Protein AF-A0A117IN47-F1 (afdb_monomer)

pLDDT: mean 78.18, std 14.71, range [39.91, 91.69]

Nearest PDB structures (foldseek):
  8j9v-assembly1_A  TM=6.141E-01  e=2.812E+00  African swine fever virus
  6tgn-assembly1_A  TM=5.35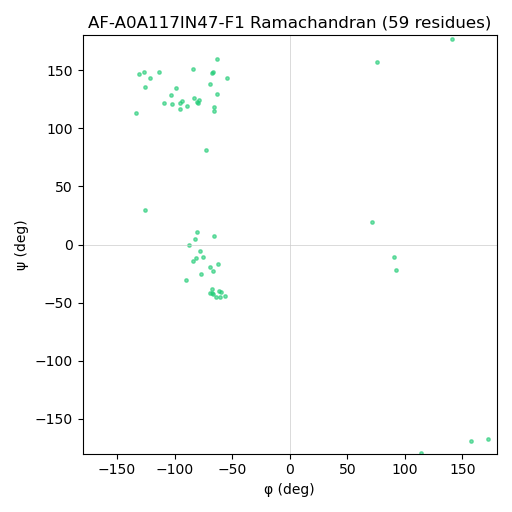7E-01  e=3.181E+00  Arabidopsis thaliana

Mean predicted aligned error: 7.73 Å

InterPro domains:
  IPR055620 Domain of unknown function DUF7196 [PF23826] (1-60)

Foldseek 3Di:
DDPPVVPAWFAQDQDPVRFGFNFKWWAQPVGDGTDTGRGVVVSVVVCVVRVHTDIDTDTDD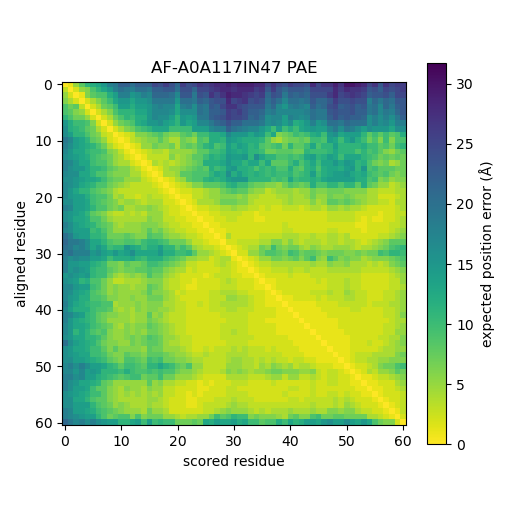

Organism: Mycolicibacterium thermoresistibile (NCBI:txid1797)

Sequence (61 aa):
MGCGCRGKKRAGTRASSGAKVVGFDYVPPGGGDPIRFMTSMEALLEQRKRGGGTIYQVTSD

Radius of gyration: 12.55 Å; Cα contacts (8 Å, |Δi|>4): 112; chains: 1; bounding box: 27×34×32 Å

Structure (mmCIF, N/CA/C/O backbone):
data_AF-A0A117IN47-F1
#
_entry.id   AF-A0A117IN47-F1
#
loop_
_atom_site.group_PDB
_atom_site.id
_atom_site.type_symbol
_atom_site.label_atom_id
_atom_site.label_alt_id
_atom_site.label_comp_id
_atom_site.label_asym_id
_atom_site.label_entity_id
_atom_site.label_seq_id
_atom_site.pdbx_PDB_ins_code
_atom_site.Cartn_x
_atom_site.Cartn_y
_atom_site.Cartn_z
_atom_site.occupancy
_atom_site.B_iso_or_equiv
_atom_site.auth_seq_id
_atom_site.auth_comp_id
_atom_site.auth_asym_id
_atom_site.auth_atom_id
_atom_site.pdbx_PDB_model_num
ATOM 1 N N . MET A 1 1 ? -1.828 23.282 18.980 1.00 39.91 1 MET A N 1
ATOM 2 C CA . MET A 1 1 ? -2.870 22.516 18.259 1.00 39.91 1 MET A CA 1
ATOM 3 C C . MET A 1 1 ? -2.245 21.219 17.760 1.00 39.91 1 MET A C 1
ATOM 5 O O . MET A 1 1 ? -1.479 21.236 16.804 1.00 39.91 1 MET A O 1
ATOM 9 N N . GLY A 1 2 ? -2.435 20.126 18.503 1.00 41.62 2 GLY A N 1
ATOM 10 C CA . GLY A 1 2 ? -1.811 18.837 18.200 1.00 41.62 2 GLY A CA 1
ATOM 11 C C . GLY A 1 2 ? -2.350 18.277 16.889 1.00 41.62 2 GLY A C 1
ATOM 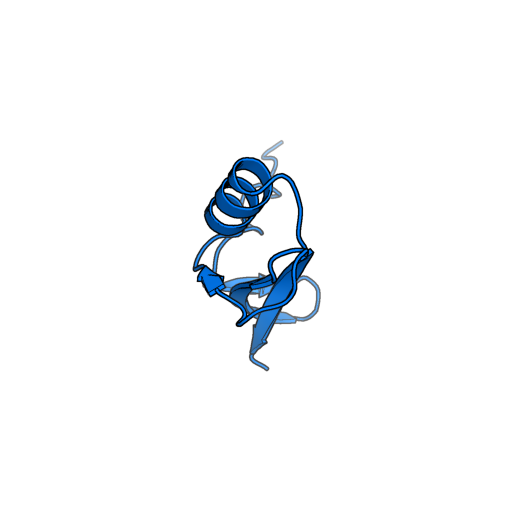12 O O . GLY A 1 2 ? -3.532 17.968 16.783 1.00 41.62 2 GLY A O 1
ATOM 13 N N . CYS A 1 3 ? -1.488 18.165 15.882 1.00 42.38 3 CYS A N 1
ATOM 14 C CA . CYS A 1 3 ? -1.820 17.568 14.596 1.00 42.38 3 CYS A CA 1
ATOM 15 C C . CYS A 1 3 ? -1.948 16.041 14.771 1.00 42.38 3 CYS A C 1
ATOM 17 O O . CYS A 1 3 ? -1.010 15.285 14.516 1.00 42.38 3 CYS A O 1
ATOM 19 N N . GLY A 1 4 ? -3.114 15.589 15.250 1.00 46.56 4 GLY A N 1
ATOM 20 C CA . GLY A 1 4 ? -3.472 14.181 15.491 1.00 46.56 4 GLY A CA 1
ATOM 21 C C . GLY A 1 4 ? -3.561 13.313 14.227 1.00 46.56 4 GLY A C 1
ATOM 22 O O . GLY A 1 4 ? -3.954 12.151 14.282 1.00 46.56 4 GLY A O 1
ATOM 23 N N . CYS A 1 5 ? -3.172 13.846 13.070 1.00 53.31 5 CYS A N 1
ATOM 24 C CA . CYS A 1 5 ? -3.280 13.181 11.776 1.00 53.31 5 CYS A CA 1
ATOM 25 C C . CYS A 1 5 ? -2.131 12.192 11.503 1.00 53.31 5 CYS A C 1
ATOM 27 O O . CYS A 1 5 ? -2.214 11.406 10.561 1.00 53.31 5 CYS A O 1
ATOM 29 N N . ARG A 1 6 ? -1.053 12.201 12.307 1.00 52.34 6 ARG A N 1
ATOM 30 C CA . ARG A 1 6 ? 0.130 11.341 12.077 1.00 52.34 6 ARG A CA 1
ATOM 31 C C . ARG A 1 6 ? -0.072 9.866 12.440 1.00 52.34 6 ARG A C 1
ATOM 33 O O . ARG A 1 6 ? 0.758 9.046 12.067 1.00 52.34 6 ARG A O 1
ATOM 40 N N . GLY A 1 7 ? -1.166 9.511 13.116 1.00 50.16 7 GLY A N 1
ATOM 41 C CA . GLY A 1 7 ? -1.420 8.138 13.566 1.00 50.16 7 GLY A CA 1
ATOM 42 C C . GLY A 1 7 ? -2.062 7.202 12.535 1.00 50.16 7 GLY A C 1
ATOM 43 O O . GLY A 1 7 ? -2.050 6.000 12.745 1.00 50.16 7 GLY A O 1
ATOM 44 N N . LYS A 1 8 ? -2.611 7.699 11.419 1.00 55.66 8 LYS A N 1
ATOM 45 C CA . LYS A 1 8 ? -3.526 6.931 10.538 1.00 55.66 8 LYS A CA 1
ATOM 46 C C . LYS A 1 8 ? -2.866 5.946 9.551 1.00 55.66 8 LYS A C 1
ATOM 48 O O . LYS A 1 8 ? -3.524 5.481 8.630 1.00 55.66 8 LYS A O 1
ATOM 53 N N . LYS A 1 9 ? -1.567 5.659 9.676 1.00 63.19 9 LYS A N 1
ATOM 54 C CA . LYS A 1 9 ? -0.780 4.966 8.631 1.00 63.19 9 LYS A CA 1
ATOM 55 C C . LYS A 1 9 ? -0.036 3.714 9.120 1.00 63.19 9 LYS A C 1
ATOM 57 O O . LYS A 1 9 ? 1.028 3.368 8.607 1.00 63.19 9 LYS A O 1
ATOM 62 N N . ARG A 1 10 ? -0.577 3.034 10.134 1.00 65.44 10 ARG A N 1
ATOM 63 C CA . ARG A 1 10 ? -0.048 1.761 10.657 1.00 65.44 10 ARG A CA 1
ATOM 64 C C . ARG A 1 10 ? -1.160 0.722 10.786 1.00 65.44 10 ARG A C 1
ATOM 66 O O . ARG A 1 10 ? -2.297 1.079 11.098 1.00 65.44 10 ARG A O 1
ATOM 73 N N . ALA A 1 11 ? -0.827 -0.548 10.580 1.00 63.97 11 ALA A N 1
ATOM 74 C CA . ALA A 1 11 ? -1.690 -1.658 10.955 1.00 63.97 11 ALA A CA 1
ATOM 75 C C . ALA A 1 11 ? -2.059 -1.554 12.442 1.00 63.97 11 ALA A C 1
ATOM 77 O O . ALA A 1 11 ? -1.276 -1.092 13.272 1.00 63.97 11 ALA A O 1
ATOM 78 N N . GLY A 1 12 ? -3.291 -1.929 12.759 1.00 61.56 12 GLY A N 1
ATOM 79 C CA . GLY A 1 12 ? -3.917 -1.765 14.064 1.00 61.56 12 GLY A CA 1
ATOM 80 C C . GLY A 1 12 ? -4.680 -0.452 14.248 1.00 61.56 12 GLY A C 1
ATOM 81 O O . GLY A 1 12 ? -5.427 -0.333 15.216 1.00 61.56 12 GLY A O 1
ATOM 82 N N . THR A 1 13 ? -4.550 0.518 13.338 1.00 71.81 13 THR A N 1
ATOM 83 C CA . THR A 1 13 ? -5.288 1.790 13.427 1.00 71.81 13 THR A CA 1
ATOM 84 C C . THR A 1 13 ? -6.686 1.657 12.827 1.00 71.81 13 THR A C 1
ATOM 86 O O . THR A 1 13 ? -6.909 0.839 11.939 1.00 71.81 13 THR A O 1
ATOM 89 N N . ARG A 1 14 ? -7.657 2.437 13.313 1.00 70.81 14 ARG A N 1
ATOM 90 C CA . ARG A 1 14 ? -8.990 2.483 12.696 1.00 70.81 14 ARG A CA 1
ATOM 91 C C . ARG A 1 14 ? -8.957 3.361 11.450 1.00 70.81 14 ARG A C 1
ATOM 93 O O . ARG A 1 14 ? -8.569 4.534 11.513 1.00 70.81 14 ARG A O 1
ATOM 100 N N . ALA A 1 15 ? -9.377 2.789 10.328 1.00 69.81 15 ALA A N 1
ATOM 101 C CA . ALA A 1 15 ? -9.649 3.532 9.111 1.00 69.81 15 ALA A CA 1
ATOM 102 C C . ALA A 1 15 ? -10.811 4.507 9.352 1.00 69.81 15 ALA A C 1
ATOM 104 O O . ALA A 1 15 ? -11.605 4.341 10.278 1.00 69.81 15 ALA A O 1
ATOM 105 N N . SER A 1 16 ? -10.936 5.536 8.511 1.00 65.56 16 SER A N 1
ATOM 106 C CA . SER A 1 16 ? -12.048 6.494 8.621 1.00 65.56 16 SER A CA 1
ATOM 107 C C . SER A 1 16 ? -13.428 5.844 8.423 1.00 65.56 16 SER A C 1
ATOM 109 O O . SER A 1 16 ? -14.420 6.429 8.834 1.00 65.56 16 SER A O 1
ATOM 111 N N . SER A 1 17 ? -13.481 4.635 7.853 1.00 66.81 17 SER A N 1
ATOM 112 C CA . SER A 1 17 ? -14.679 3.796 7.733 1.00 66.81 17 SER A CA 1
ATOM 113 C C . SER A 1 17 ? -15.069 3.053 9.022 1.00 66.81 17 SER A C 1
ATOM 115 O O . SER A 1 17 ? -16.101 2.399 9.045 1.00 66.81 17 SER A O 1
ATOM 117 N N . GLY A 1 18 ? -14.262 3.114 10.089 1.00 69.31 18 GLY A N 1
ATOM 118 C CA . GLY A 1 18 ? -14.477 2.359 11.334 1.00 69.31 18 GLY A CA 1
ATOM 119 C C . GLY A 1 18 ? -13.773 0.997 11.374 1.00 69.31 18 GLY A C 1
ATOM 120 O O . GLY A 1 18 ? -13.446 0.523 12.463 1.00 69.31 18 GLY A O 1
ATOM 121 N N . ALA A 1 19 ? -13.440 0.435 10.209 1.00 76.00 19 ALA A N 1
ATOM 122 C CA . ALA A 1 19 ? -12.744 -0.843 10.071 1.00 76.00 19 ALA A CA 1
ATOM 123 C C . ALA A 1 19 ? -11.289 -0.781 10.579 1.00 76.00 19 ALA A C 1
ATOM 125 O O . ALA A 1 19 ? -10.609 0.251 10.475 1.00 76.00 19 ALA A O 1
ATOM 126 N N . LYS A 1 20 ? -10.778 -1.889 11.125 1.00 80.44 20 LYS A N 1
ATOM 127 C CA . LYS A 1 20 ? -9.396 -1.975 11.624 1.00 80.44 20 LYS A CA 1
ATOM 128 C C . LYS A 1 20 ? -8.450 -2.208 10.453 1.00 80.44 20 LYS A C 1
ATOM 130 O O . LYS A 1 20 ? -8.575 -3.198 9.744 1.00 80.44 20 LYS A O 1
ATOM 135 N N . VAL A 1 21 ? -7.467 -1.334 10.265 1.00 82.75 21 VAL A N 1
ATOM 136 C CA . VAL A 1 21 ? -6.401 -1.543 9.277 1.00 82.75 21 VAL A CA 1
ATOM 137 C C . VAL A 1 21 ? -5.579 -2.752 9.708 1.00 82.75 21 VAL A C 1
ATOM 139 O O . VAL A 1 21 ? -4.984 -2.747 10.781 1.00 82.75 21 VAL A O 1
ATOM 142 N N . VAL A 1 22 ? -5.548 -3.791 8.885 1.00 84.94 22 VAL A N 1
ATOM 143 C CA . VAL A 1 22 ? -4.778 -5.023 9.112 1.00 84.94 22 VAL A CA 1
ATOM 144 C C . VAL A 1 22 ? -3.384 -4.902 8.504 1.00 84.94 22 VAL A C 1
ATOM 146 O O . VAL A 1 22 ? -2.430 -5.459 9.039 1.00 84.94 22 VAL A O 1
ATOM 149 N N . GLY A 1 23 ? -3.244 -4.137 7.420 1.00 89.06 23 GLY A N 1
ATOM 150 C CA . GLY A 1 23 ? -1.974 -3.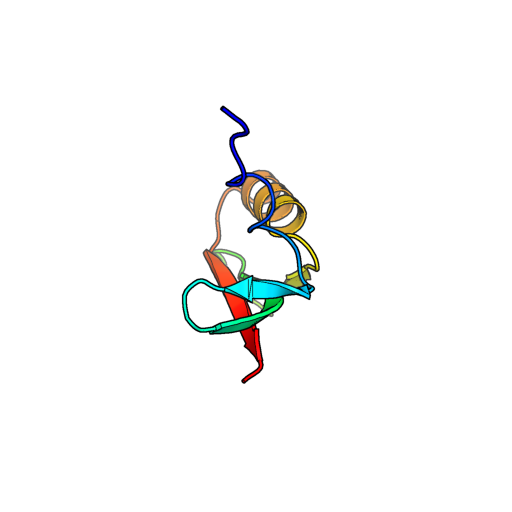941 6.731 1.00 89.06 23 GLY A CA 1
ATOM 151 C C . GLY A 1 23 ? -2.128 -3.185 5.416 1.00 89.06 23 GLY A C 1
ATOM 152 O O . GLY A 1 23 ? -3.171 -2.591 5.137 1.00 89.06 23 GLY A O 1
ATOM 153 N N . PHE A 1 24 ? -1.063 -3.208 4.625 1.00 90.38 24 PHE A N 1
ATOM 154 C CA . PHE A 1 24 ? -0.954 -2.548 3.331 1.00 90.38 24 PHE A CA 1
ATOM 155 C C . PHE A 1 24 ? -0.354 -3.527 2.325 1.00 90.38 24 PHE A C 1
ATOM 157 O O . PHE A 1 24 ? 0.811 -3.895 2.452 1.00 90.38 24 PHE A O 1
ATOM 164 N N . ASP A 1 25 ? -1.139 -3.937 1.339 1.00 90.88 25 ASP A N 1
ATOM 165 C CA . ASP A 1 25 ? -0.708 -4.852 0.287 1.00 90.88 25 ASP A CA 1
ATOM 166 C C . ASP A 1 25 ? -0.125 -4.056 -0.871 1.00 90.88 25 ASP A C 1
ATOM 168 O O . ASP A 1 25 ? -0.800 -3.227 -1.476 1.00 90.88 25 ASP A O 1
ATOM 172 N N . TYR A 1 26 ? 1.141 -4.297 -1.178 1.00 91.69 26 TYR A N 1
ATOM 173 C CA . TYR A 1 26 ? 1.820 -3.726 -2.328 1.00 91.69 26 TYR A CA 1
ATOM 174 C C . TYR A 1 26 ? 1.779 -4.705 -3.501 1.00 91.69 26 TYR A C 1
ATOM 176 O O . TYR A 1 26 ? 2.303 -5.814 -3.404 1.00 91.69 26 TYR A O 1
ATOM 184 N N . VAL A 1 27 ? 1.207 -4.272 -4.620 1.00 91.19 27 VAL A N 1
ATOM 185 C CA . VAL A 1 27 ? 1.204 -5.006 -5.886 1.00 91.19 27 VAL A CA 1
ATOM 186 C C . VAL A 1 27 ? 2.245 -4.385 -6.822 1.00 91.19 27 VAL A C 1
ATOM 188 O O . VAL A 1 27 ? 2.144 -3.190 -7.135 1.00 91.19 27 VAL A O 1
ATOM 191 N N . PRO A 1 28 ? 3.250 -5.155 -7.276 1.00 89.12 28 PRO A N 1
ATOM 192 C CA . PRO A 1 28 ? 4.260 -4.653 -8.196 1.00 89.12 28 PRO A CA 1
ATOM 193 C C . PRO A 1 28 ? 3.668 -4.323 -9.578 1.00 89.12 28 PRO A C 1
ATOM 195 O O . PRO A 1 28 ? 2.742 -4.991 -10.037 1.00 89.12 28 PRO A O 1
ATOM 198 N N . PRO A 1 29 ? 4.216 -3.317 -10.286 1.00 84.31 29 PRO A N 1
ATOM 199 C CA . PRO A 1 29 ? 3.656 -2.835 -11.553 1.00 84.31 29 PRO A CA 1
ATOM 200 C C . PRO A 1 29 ? 3.791 -3.839 -12.708 1.00 84.31 29 PRO A C 1
ATOM 202 O O . PRO A 1 29 ? 3.069 -3.730 -13.691 1.00 84.31 29 PRO A O 1
ATOM 205 N N . GLY A 1 30 ? 4.696 -4.816 -12.596 1.00 82.56 30 GLY A N 1
ATOM 206 C CA . GLY A 1 30 ? 4.872 -5.891 -13.579 1.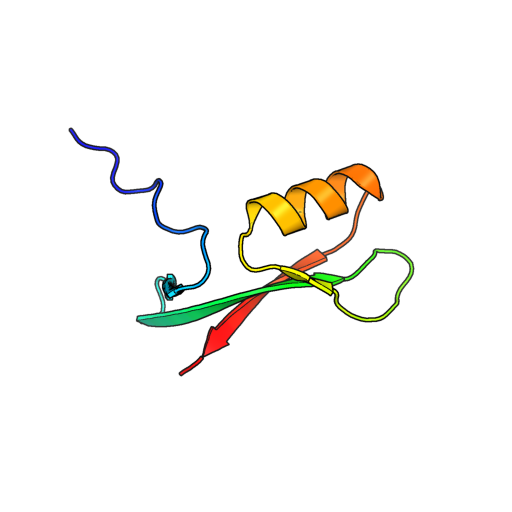00 82.56 30 GLY A CA 1
ATOM 207 C C . GLY A 1 30 ? 3.892 -7.056 -13.423 1.00 82.56 30 GLY A C 1
ATOM 208 O O . GLY A 1 30 ? 4.034 -8.055 -14.122 1.00 82.56 30 GLY A O 1
ATOM 209 N N . GLY A 1 31 ? 2.932 -6.954 -12.499 1.00 74.69 31 GLY A N 1
ATOM 210 C CA . GLY A 1 31 ? 2.152 -8.100 -12.046 1.00 74.69 31 GLY A CA 1
ATOM 211 C C . GLY A 1 31 ? 2.962 -8.992 -11.100 1.00 74.69 31 GLY A C 1
ATOM 212 O O . GLY A 1 31 ? 4.193 -8.942 -11.054 1.00 74.69 31 GLY A O 1
ATOM 213 N N . GLY A 1 32 ? 2.258 -9.763 -10.280 1.00 85.25 32 GLY A N 1
ATOM 214 C CA . GLY A 1 32 ? 2.844 -10.628 -9.258 1.00 85.25 32 GLY A CA 1
ATOM 215 C C . GLY A 1 32 ? 2.020 -10.631 -7.979 1.00 85.25 32 GLY A C 1
ATOM 216 O O . GLY A 1 32 ? 1.020 -9.915 -7.865 1.00 85.25 32 GLY A O 1
ATOM 217 N N . ASP A 1 33 ? 2.454 -11.439 -7.019 1.00 88.19 33 ASP A N 1
ATOM 218 C CA . ASP A 1 33 ? 1.761 -11.587 -5.747 1.00 88.19 33 ASP A CA 1
ATOM 219 C C . ASP A 1 33 ? 1.856 -10.315 -4.886 1.00 88.19 33 ASP A C 1
ATOM 221 O O . ASP A 1 33 ? 2.926 -9.696 -4.794 1.00 88.19 33 ASP A O 1
ATOM 225 N N . PRO A 1 34 ? 0.750 -9.910 -4.234 1.00 88.88 34 PRO A N 1
ATOM 226 C CA . PRO A 1 34 ? 0.755 -8.789 -3.310 1.00 88.88 34 PRO A CA 1
ATOM 227 C C . PRO A 1 34 ? 1.658 -9.078 -2.105 1.00 88.88 34 PRO A C 1
ATOM 229 O O . PRO A 1 34 ? 1.516 -10.094 -1.425 1.00 88.88 34 PRO A O 1
ATOM 232 N N . ILE A 1 35 ? 2.551 -8.141 -1.790 1.00 90.38 35 ILE A N 1
ATOM 233 C CA . ILE A 1 35 ? 3.400 -8.199 -0.599 1.00 90.38 35 ILE A CA 1
ATOM 234 C C . ILE A 1 35 ? 2.727 -7.394 0.513 1.00 90.38 35 ILE A C 1
ATOM 236 O O . ILE A 1 35 ? 2.565 -6.178 0.394 1.00 90.38 35 ILE A O 1
ATOM 240 N N . ARG A 1 36 ? 2.344 -8.063 1.605 1.00 90.12 36 ARG A N 1
ATOM 241 C CA . ARG A 1 36 ? 1.687 -7.421 2.750 1.00 90.12 36 ARG A CA 1
ATOM 242 C C . ARG A 1 36 ? 2.698 -6.791 3.701 1.00 90.12 36 ARG A C 1
ATOM 244 O O . ARG A 1 36 ? 3.56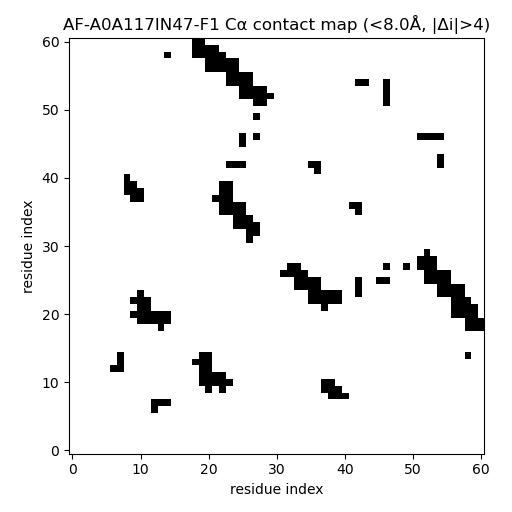1 -7.470 4.249 1.00 90.12 36 ARG A O 1
ATOM 251 N N . PHE A 1 37 ? 2.510 -5.508 3.977 1.00 89.75 37 PHE A N 1
ATOM 252 C CA . PHE A 1 37 ? 3.277 -4.739 4.949 1.00 89.75 37 PHE A CA 1
ATOM 253 C C . PHE A 1 37 ? 2.416 -4.311 6.138 1.00 89.75 37 PHE A C 1
ATOM 255 O O . PHE A 1 37 ? 1.222 -4.036 6.012 1.00 89.75 37 PHE A O 1
ATOM 262 N N . MET A 1 38 ? 3.033 -4.208 7.314 1.00 86.44 38 MET A N 1
ATOM 263 C CA . MET A 1 38 ? 2.362 -3.736 8.531 1.00 86.44 38 MET A CA 1
ATOM 264 C C . MET A 1 38 ? 2.187 -2.214 8.529 1.00 86.44 38 MET A C 1
ATOM 266 O O . MET A 1 38 ? 1.286 -1.681 9.174 1.00 86.44 38 MET A O 1
ATOM 270 N N . THR A 1 39 ? 3.029 -1.476 7.811 1.00 85.69 39 THR A N 1
ATOM 271 C CA . THR A 1 39 ? 2.935 -0.016 7.744 1.00 85.69 39 THR A CA 1
ATOM 272 C C . THR A 1 39 ? 2.867 0.475 6.309 1.00 85.69 39 THR A C 1
ATOM 274 O O . THR A 1 39 ? 3.470 -0.097 5.402 1.00 85.69 39 THR A O 1
ATOM 277 N N . SER A 1 40 ? 2.167 1.591 6.090 1.00 84.56 40 SER A N 1
ATOM 278 C CA . SER A 1 40 ? 2.094 2.170 4.746 1.00 84.56 40 SER A CA 1
ATOM 279 C C . SER A 1 40 ? 3.458 2.698 4.294 1.00 84.56 40 SER A C 1
ATOM 281 O O . SER A 1 40 ? 3.683 2.888 3.106 1.00 84.56 40 SER A O 1
ATOM 283 N N . MET A 1 41 ? 4.353 3.000 5.241 1.00 86.94 41 MET A N 1
ATOM 284 C CA . MET A 1 41 ? 5.698 3.491 4.951 1.00 86.94 41 MET A CA 1
ATOM 285 C C . MET A 1 41 ? 6.568 2.408 4.322 1.00 86.94 41 MET A C 1
ATOM 287 O O . MET A 1 41 ? 7.280 2.704 3.369 1.00 86.94 41 MET A O 1
ATOM 291 N N . GLU A 1 42 ? 6.489 1.172 4.815 1.00 87.31 42 GLU A N 1
ATOM 292 C CA . GLU A 1 42 ? 7.211 0.038 4.232 1.00 87.31 42 GLU A CA 1
ATOM 293 C C . GLU A 1 42 ? 6.721 -0.257 2.812 1.00 87.31 42 GLU A C 1
ATOM 295 O O . GLU A 1 42 ? 7.534 -0.345 1.894 1.00 87.31 42 GLU A O 1
ATOM 300 N N . ALA A 1 43 ? 5.400 -0.275 2.606 1.00 88.38 43 ALA A N 1
ATOM 301 C CA . ALA A 1 43 ? 4.816 -0.440 1.276 1.00 88.38 43 ALA A CA 1
ATOM 302 C C . ALA A 1 43 ? 5.248 0.680 0.305 1.00 88.38 43 ALA A C 1
ATOM 304 O O . ALA A 1 43 ? 5.590 0.414 -0.845 1.00 88.38 43 ALA A O 1
ATOM 305 N N . LEU A 1 44 ? 5.295 1.937 0.768 1.00 88.44 44 LEU A N 1
ATOM 306 C CA . LEU A 1 44 ? 5.766 3.077 -0.032 1.00 88.44 44 LEU A CA 1
ATOM 307 C C . LEU A 1 44 ? 7.263 3.006 -0.352 1.00 88.44 44 LEU A C 1
ATOM 309 O O . LEU A 1 44 ? 7.676 3.394 -1.446 1.00 88.44 44 LEU A O 1
ATOM 313 N N . LEU A 1 45 ? 8.079 2.540 0.594 1.00 90.62 45 LEU A N 1
ATOM 314 C CA . LEU A 1 45 ? 9.505 2.304 0.377 1.00 90.62 45 LEU A CA 1
ATOM 315 C C . LEU A 1 45 ? 9.713 1.271 -0.727 1.00 90.62 45 LEU A C 1
ATOM 317 O O . LEU A 1 45 ? 10.519 1.511 -1.625 1.00 90.62 45 LEU A O 1
ATOM 321 N N . GLU A 1 46 ? 8.964 0.171 -0.697 1.00 89.06 46 GLU A N 1
ATOM 322 C CA . GLU A 1 46 ? 9.055 -0.876 -1.715 1.00 89.06 46 GLU A CA 1
ATOM 323 C C . GLU A 1 46 ? 8.565 -0.388 -3.083 1.00 89.06 46 GLU A C 1
ATOM 325 O O . GLU A 1 46 ? 9.256 -0.572 -4.087 1.00 89.06 46 GLU A O 1
ATOM 330 N N . GLN A 1 47 ? 7.450 0.347 -3.119 1.00 90.00 47 GLN A N 1
ATOM 331 C CA . GLN A 1 47 ? 6.957 0.994 -4.338 1.00 90.00 47 GLN A CA 1
ATOM 332 C C . GLN A 1 47 ? 8.012 1.923 -4.953 1.00 90.00 47 GLN A C 1
ATOM 334 O O . GLN A 1 47 ? 8.239 1.899 -6.163 1.00 90.00 47 GLN A O 1
ATOM 339 N N . ARG A 1 48 ? 8.694 2.734 -4.132 1.00 88.75 48 ARG A N 1
ATOM 340 C CA . ARG A 1 48 ? 9.754 3.635 -4.608 1.00 88.75 48 ARG A CA 1
ATOM 341 C C . ARG A 1 48 ? 10.974 2.858 -5.106 1.00 88.75 48 ARG A C 1
ATOM 343 O O . ARG A 1 48 ? 11.521 3.231 -6.139 1.00 88.75 48 ARG A O 1
ATOM 350 N N . LYS A 1 49 ? 11.387 1.794 -4.411 1.00 88.62 49 LYS A N 1
ATOM 351 C CA . LYS A 1 49 ? 12.514 0.939 -4.830 1.00 88.62 49 LYS A CA 1
ATOM 352 C C . LYS A 1 49 ? 12.263 0.276 -6.181 1.00 88.62 49 LYS A C 1
ATOM 354 O O . LYS A 1 49 ? 13.176 0.191 -6.991 1.00 88.62 49 LYS A O 1
ATOM 359 N N . ARG A 1 50 ? 11.032 -0.178 -6.424 1.00 86.62 50 ARG A N 1
ATOM 360 C CA . ARG A 1 50 ? 10.636 -0.869 -7.660 1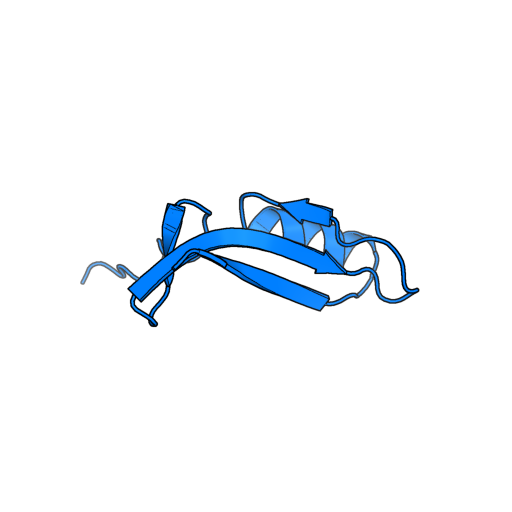.00 86.62 50 ARG A CA 1
ATOM 361 C C . ARG A 1 50 ? 10.189 0.075 -8.778 1.00 86.62 50 ARG A C 1
ATOM 363 O O . ARG A 1 50 ? 9.839 -0.393 -9.855 1.00 86.62 50 ARG A O 1
ATOM 370 N N . GLY A 1 51 ? 10.199 1.387 -8.537 1.00 86.38 51 GLY A N 1
ATOM 371 C CA . GLY A 1 51 ? 9.846 2.393 -9.539 1.00 86.38 51 GLY A CA 1
ATOM 372 C C . GLY A 1 51 ? 8.354 2.453 -9.883 1.00 86.38 51 GLY A C 1
ATOM 373 O O . GLY A 1 51 ? 8.001 2.986 -10.930 1.00 86.38 51 GLY A O 1
ATOM 374 N N . GLY A 1 52 ? 7.471 1.920 -9.032 1.00 87.69 52 GLY A N 1
ATOM 375 C CA . GLY A 1 52 ? 6.028 1.906 -9.274 1.00 87.69 52 GLY A CA 1
ATOM 376 C C . GLY A 1 52 ? 5.280 0.818 -8.503 1.00 87.69 52 GLY A C 1
ATOM 377 O O . GLY A 1 52 ? 5.827 0.169 -7.609 1.00 87.69 52 GLY A O 1
ATOM 378 N N . GLY A 1 53 ? 4.012 0.621 -8.866 1.00 88.50 53 GLY A N 1
ATOM 379 C CA . GLY A 1 53 ? 3.092 -0.343 -8.255 1.00 88.50 53 GLY A CA 1
ATOM 380 C C . GLY A 1 53 ? 1.926 0.328 -7.534 1.00 88.50 53 GLY A C 1
ATOM 381 O O . GLY A 1 53 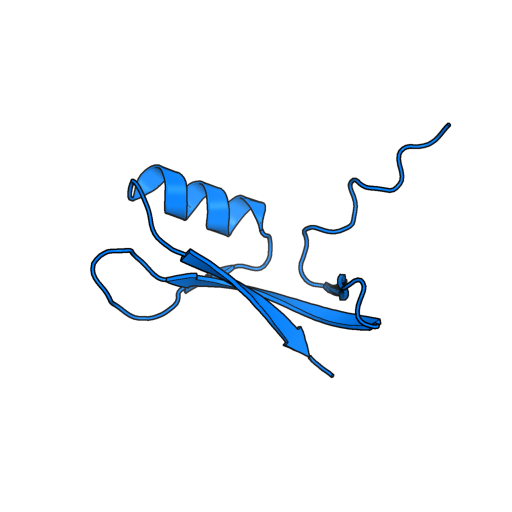? 1.803 1.555 -7.534 1.00 88.50 53 GLY A O 1
ATOM 382 N N . THR A 1 54 ? 1.060 -0.483 -6.937 1.00 91.06 54 THR A N 1
ATOM 383 C CA . THR A 1 54 ? -0.163 -0.023 -6.269 1.00 91.06 54 THR A CA 1
ATOM 384 C C . THR A 1 54 ? -0.204 -0.541 -4.843 1.00 91.06 54 THR A C 1
ATOM 386 O O . THR A 1 54 ? 0.086 -1.707 -4.598 1.00 91.06 54 THR A O 1
ATOM 389 N N . ILE A 1 55 ? -0.571 0.322 -3.897 1.00 91.06 55 ILE A N 1
ATOM 390 C CA . ILE A 1 55 ? -0.705 -0.040 -2.485 1.00 91.06 55 ILE A CA 1
ATOM 391 C C . ILE A 1 55 ? -2.185 -0.047 -2.119 1.00 91.06 55 ILE A C 1
ATOM 393 O O . ILE A 1 55 ? -2.856 0.982 -2.207 1.00 91.06 55 ILE A O 1
ATOM 397 N N . TYR A 1 56 ? -2.669 -1.189 -1.652 1.00 88.50 56 TYR A N 1
ATOM 398 C CA . TYR A 1 56 ? -4.024 -1.387 -1.164 1.00 88.50 56 TYR A CA 1
ATOM 399 C C . TYR A 1 56 ? -4.021 -1.423 0.359 1.00 88.50 56 TYR A C 1
ATOM 401 O O . TYR A 1 56 ? -3.262 -2.163 0.981 1.00 88.50 56 TYR A O 1
ATOM 409 N N . GLN A 1 57 ? -4.876 -0.619 0.985 1.00 88.31 57 GLN A N 1
ATOM 410 C CA . GLN A 1 57 ? -5.074 -0.703 2.426 1.00 88.31 57 GLN A CA 1
ATOM 411 C C . GLN A 1 57 ? -6.005 -1.874 2.732 1.00 88.31 57 GLN A C 1
ATOM 413 O O . GLN A 1 57 ? -7.150 -1.891 2.287 1.00 88.31 57 GLN A O 1
ATOM 418 N N . VAL A 1 58 ? -5.526 -2.820 3.530 1.00 87.88 58 VAL A N 1
ATOM 419 C CA . VAL A 1 58 ? -6.308 -3.975 3.962 1.00 87.88 58 VAL A CA 1
ATOM 420 C C . VAL A 1 58 ? -6.953 -3.641 5.292 1.00 87.88 58 VAL A C 1
ATOM 422 O O . VAL A 1 58 ? -6.264 -3.300 6.257 1.00 87.88 58 VAL A O 1
ATOM 425 N N . THR A 1 59 ? -8.272 -3.751 5.356 1.00 86.19 59 THR A N 1
ATOM 426 C CA . THR A 1 59 ? -9.049 -3.553 6.579 1.00 86.19 59 THR A CA 1
ATOM 427 C C . THR A 1 59 ? -9.841 -4.810 6.917 1.00 86.19 59 THR A C 1
ATOM 429 O O . THR A 1 59 ? -10.337 -5.471 6.012 1.00 86.19 59 THR A O 1
ATOM 432 N N . SER A 1 60 ? -9.962 -5.119 8.206 1.00 77.38 60 SER A N 1
ATOM 433 C CA . SER A 1 60 ? -10.908 -6.103 8.732 1.00 77.38 60 SER A CA 1
ATOM 434 C C . SER A 1 60 ? -12.125 -5.358 9.252 1.00 77.38 60 SER A C 1
ATOM 436 O O . SER A 1 60 ? -11.958 -4.343 9.945 1.00 77.38 60 SER A O 1
ATOM 438 N N . ASP A 1 61 ? -13.298 -5.873 8.897 1.00 63.84 61 ASP A N 1
ATOM 439 C CA . ASP A 1 61 ? -14.548 -5.653 9.629 1.00 63.84 61 ASP A CA 1
ATOM 440 C C . ASP A 1 61 ? -14.406 -6.189 11.065 1.00 63.84 61 ASP A C 1
ATOM 442 O O . ASP A 1 61 ? -13.720 -7.235 11.221 1.00 63.84 61 ASP A O 1
#

Secondary structure (DSSP, 8-state):
---GGGGTTBTTSBPTTSPEEEEEEEEPTT--PPEEESBHHHHHHHHHHTT--EEEEEEE-

Solvent-accessible surface area (backbone atoms only — not comparable to full-atom values): 3534 Å² total; per-residue (Å²): 132,84,76,77,72,80,63,76,56,38,42,76,28,65,42,96,85,68,31,35,22,64,24,20,32,27,31,48,72,87,62,68,79,65,47,77,23,56,28,50,63,58,35,49,51,50,27,61,74,70,73,43,52,48,79,44,80,38,63,42,1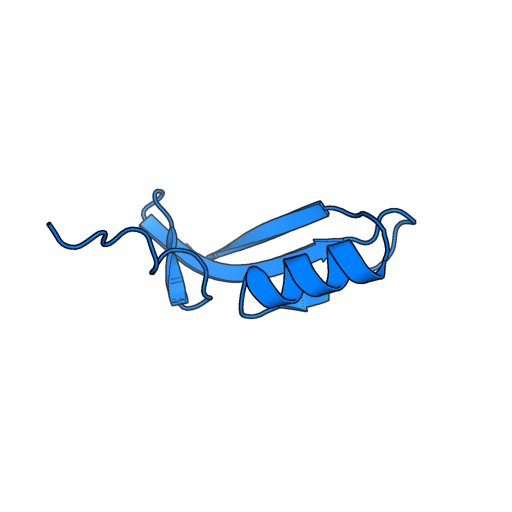28